Protein AF-A0AAQ3XQB6-F1 (afdb_monomer)

Nearest PDB structures (foldseek):
  7eru-assembly1_A-2  TM=9.457E-01  e=1.866E-09  Photobacterium phosphoreum
  7erv-assembly1_A-2  TM=9.422E-01  e=1.866E-09  Photobacterium phosphoreum
  8jik-assembly1_A-2  TM=8.721E-01  e=5.184E-07  Camellia sinensis
  3euc-assembly1_B  TM=5.688E-01  e=1.606E-01  Cupriavidus pinatubonensis JMP134
  5guy-assembly1_A  TM=4.975E-01  e=1.525E+00  Escherichia coli CFT073

Structure (mmCIF, N/CA/C/O backbone):
data_AF-A0AAQ3XQB6-F1
#
_entry.id   AF-A0AAQ3XQB6-F1
#
loop_
_atom_site.group_PDB
_atom_site.id
_atom_site.type_symbol
_atom_site.label_atom_id
_atom_site.label_alt_id
_atom_site.label_comp_id
_atom_site.label_asym_id
_atom_site.label_entity_id
_atom_site.label_seq_id
_atom_site.pdbx_PDB_ins_code
_atom_site.Cartn_x
_atom_site.Cartn_y
_atom_site.Cartn_z
_atom_site.occupancy
_atom_site.B_iso_or_equiv
_atom_site.auth_seq_id
_atom_site.auth_comp_id
_atom_site.auth_asym_id
_atom_site.auth_atom_id
_atom_site.pdbx_PDB_model_num
ATOM 1 N N . MET A 1 1 ? 6.986 4.059 16.365 1.00 82.88 1 MET A N 1
ATOM 2 C CA . MET A 1 1 ? 7.519 3.550 15.076 1.00 82.88 1 MET A CA 1
ATOM 3 C C . MET A 1 1 ? 7.438 2.037 15.131 1.00 82.88 1 MET A C 1
ATOM 5 O O . MET A 1 1 ? 7.882 1.470 16.123 1.00 82.88 1 MET A O 1
ATOM 9 N N . VAL A 1 2 ? 6.814 1.399 14.138 1.00 95.38 2 VAL A N 1
ATOM 10 C CA . VAL A 1 2 ? 6.580 -0.053 14.156 1.00 95.38 2 VAL A CA 1
ATOM 11 C C . VAL A 1 2 ? 7.836 -0.795 13.690 1.00 95.38 2 VAL A C 1
ATOM 13 O O . VAL A 1 2 ? 8.560 -0.307 12.825 1.00 95.38 2 VAL A O 1
ATOM 16 N N . ARG A 1 3 ? 8.134 -1.947 14.299 1.00 96.62 3 ARG A N 1
ATOM 17 C CA . ARG A 1 3 ? 9.284 -2.782 13.923 1.00 96.62 3 ARG A CA 1
ATOM 18 C C . ARG A 1 3 ? 9.046 -3.457 12.575 1.00 96.62 3 ARG A C 1
ATOM 20 O O . ARG A 1 3 ? 7.905 -3.733 12.219 1.00 96.62 3 ARG A O 1
ATOM 27 N N . SER A 1 4 ? 10.127 -3.800 11.882 1.00 96.19 4 SER A N 1
ATOM 28 C CA . SER A 1 4 ? 10.086 -4.660 10.700 1.00 96.19 4 SER A CA 1
ATOM 29 C C . SER A 1 4 ? 10.520 -6.089 11.022 1.00 96.19 4 SER A C 1
ATOM 31 O O . SER A 1 4 ? 11.261 -6.361 11.970 1.00 96.19 4 SER A O 1
ATOM 33 N N . GLN A 1 5 ? 10.032 -7.012 10.211 1.00 96.50 5 GLN A N 1
ATOM 34 C CA . GLN A 1 5 ? 10.426 -8.405 10.136 1.00 96.50 5 GLN A CA 1
ATOM 35 C C . GLN A 1 5 ? 11.776 -8.547 9.393 1.00 96.50 5 GLN A C 1
ATOM 37 O O . GLN A 1 5 ? 12.241 -7.611 8.724 1.00 96.50 5 GLN A O 1
ATOM 42 N N . PRO A 1 6 ? 12.438 -9.721 9.451 1.00 95.50 6 PRO A N 1
ATOM 43 C CA . PRO A 1 6 ? 13.700 -9.946 8.744 1.00 95.50 6 PRO A CA 1
ATOM 44 C C . PRO A 1 6 ? 13.627 -9.691 7.230 1.00 95.50 6 PRO A C 1
ATOM 46 O O . PRO A 1 6 ? 14.581 -9.136 6.683 1.00 95.50 6 PRO A O 1
ATOM 49 N N . ASN A 1 7 ? 12.494 -10.002 6.587 1.00 93.44 7 ASN A N 1
ATOM 50 C CA . ASN A 1 7 ? 12.225 -9.758 5.160 1.00 93.44 7 ASN A CA 1
ATOM 51 C C . ASN A 1 7 ? 11.973 -8.271 4.815 1.00 93.44 7 ASN A C 1
ATOM 53 O O . ASN A 1 7 ? 11.868 -7.932 3.644 1.00 93.44 7 ASN A O 1
ATOM 57 N N . GLY A 1 8 ? 11.903 -7.380 5.810 1.00 94.75 8 GLY A N 1
ATOM 58 C CA . GLY A 1 8 ? 11.664 -5.947 5.619 1.00 94.75 8 GLY A CA 1
ATOM 59 C C . GLY A 1 8 ? 10.200 -5.521 5.664 1.00 94.75 8 GLY A C 1
ATOM 60 O O . GLY A 1 8 ? 9.951 -4.325 5.656 1.00 94.75 8 GLY A O 1
ATOM 61 N N . GLU A 1 9 ? 9.267 -6.463 5.757 1.00 95.75 9 GLU A N 1
ATOM 62 C CA . GLU A 1 9 ? 7.842 -6.199 5.967 1.00 95.75 9 GLU A CA 1
ATOM 63 C C . GLU A 1 9 ? 7.572 -5.731 7.404 1.00 95.75 9 GLU A C 1
ATOM 65 O O . GLU A 1 9 ? 8.305 -6.078 8.332 1.00 95.75 9 GLU A O 1
ATOM 70 N N . ILE A 1 10 ? 6.510 -4.971 7.628 1.00 96.50 10 ILE A N 1
ATOM 71 C CA . ILE A 1 10 ? 6.066 -4.520 8.942 1.00 96.50 10 ILE A CA 1
ATOM 72 C C . ILE A 1 10 ? 5.746 -5.702 9.866 1.00 96.50 10 ILE A C 1
ATOM 74 O O . ILE A 1 10 ? 5.216 -6.738 9.463 1.00 96.50 10 ILE A O 1
ATOM 78 N N . SER A 1 11 ? 6.070 -5.568 11.150 1.00 97.62 11 SER A N 1
ATOM 79 C CA . SER A 1 11 ? 5.639 -6.513 12.178 1.00 97.62 11 SER A CA 1
ATOM 80 C C . SER A 1 11 ? 4.197 -6.214 12.583 1.00 97.62 11 SER A C 1
ATOM 82 O O . SER A 1 11 ? 3.927 -5.245 13.290 1.00 97.62 11 SER A O 1
ATOM 84 N N . TYR A 1 12 ? 3.279 -7.082 12.167 1.00 97.25 12 TYR A N 1
ATOM 85 C CA . TYR A 1 12 ? 1.851 -6.986 12.489 1.00 97.25 12 TYR A CA 1
ATOM 86 C C . TYR A 1 12 ? 1.558 -7.097 13.989 1.00 97.25 12 TYR A C 1
ATOM 88 O O . TYR A 1 12 ? 0.723 -6.363 14.508 1.00 97.25 12 TYR A O 1
ATOM 96 N N . ASP A 1 13 ? 2.293 -7.945 14.708 1.00 97.38 13 ASP A N 1
ATOM 97 C CA . ASP A 1 13 ? 2.136 -8.068 16.160 1.00 97.38 13 ASP A CA 1
ATOM 98 C C . ASP A 1 13 ? 2.548 -6.775 16.871 1.00 97.38 13 ASP A C 1
ATOM 100 O O . ASP A 1 13 ? 1.871 -6.311 17.788 1.00 97.38 13 ASP A O 1
ATOM 104 N N . HIS A 1 14 ? 3.643 -6.152 16.425 1.00 97.69 14 HIS A N 1
ATOM 105 C CA . HIS A 1 14 ? 4.081 -4.870 16.969 1.00 97.69 14 HIS A CA 1
ATOM 106 C C . HIS A 1 14 ? 3.151 -3.728 16.539 1.00 97.69 14 HIS A C 1
ATOM 108 O O . HIS A 1 14 ? 2.936 -2.800 17.311 1.00 97.69 14 HIS A O 1
ATOM 114 N N . LEU A 1 15 ? 2.563 -3.792 15.337 1.00 97.56 15 LEU A N 1
ATOM 115 C CA . LEU A 1 15 ? 1.522 -2.856 14.905 1.00 97.56 15 LEU A CA 1
ATOM 116 C C . LEU A 1 15 ? 0.316 -2.914 15.852 1.00 97.56 15 LEU A C 1
ATOM 118 O O . LEU A 1 15 ? -0.135 -1.871 16.313 1.00 97.56 15 LEU A O 1
ATOM 122 N N . ALA A 1 16 ? -0.162 -4.116 16.187 1.00 96.44 16 ALA A N 1
ATOM 123 C CA . ALA A 1 16 ? -1.271 -4.310 17.120 1.00 96.44 16 ALA A CA 1
ATOM 124 C C . ALA A 1 16 ? -0.968 -3.758 18.523 1.00 96.44 16 ALA A C 1
ATOM 126 O O . ALA A 1 16 ? -1.844 -3.172 19.155 1.00 96.44 16 ALA A O 1
ATOM 127 N N . GLN A 1 17 ? 0.264 -3.939 19.010 1.00 95.62 17 GLN A N 1
ATOM 128 C CA . GLN A 1 17 ? 0.698 -3.463 20.331 1.00 95.62 17 GLN A CA 1
ATOM 129 C C . GLN A 1 17 ? 0.788 -1.935 20.411 1.00 95.62 17 GLN A C 1
ATOM 131 O O . GLN A 1 17 ? 0.441 -1.352 21.435 1.00 95.62 17 GLN A O 1
ATOM 136 N N . GLU A 1 18 ? 1.242 -1.288 19.338 1.00 94.31 18 GLU A N 1
ATOM 137 C CA . GLU A 1 18 ? 1.405 0.171 19.272 1.00 94.31 18 GLU A CA 1
ATOM 138 C C . GLU A 1 18 ? 0.094 0.906 18.938 1.00 94.31 18 GLU A C 1
ATOM 140 O O . GLU A 1 18 ? -0.007 2.125 19.106 1.00 94.31 18 GLU A O 1
ATOM 145 N N . ALA A 1 19 ? -0.914 0.188 18.441 1.00 92.38 19 ALA A N 1
ATOM 146 C CA . ALA A 1 19 ? -2.190 0.755 18.038 1.00 92.38 19 ALA A CA 1
ATOM 147 C C . ALA A 1 19 ? -2.975 1.309 19.242 1.00 92.38 19 ALA A C 1
ATOM 149 O O . ALA A 1 19 ? -3.282 0.612 20.210 1.00 92.38 19 ALA A O 1
ATOM 150 N N . ALA A 1 20 ? -3.358 2.584 19.162 1.00 87.81 20 ALA A N 1
ATOM 151 C CA . ALA A 1 20 ? -4.144 3.248 20.196 1.00 87.81 20 ALA A CA 1
ATOM 152 C C . ALA A 1 20 ? -5.642 3.154 19.876 1.00 87.81 20 ALA A C 1
ATOM 154 O O . ALA A 1 20 ? -6.147 3.937 19.078 1.00 87.81 20 ALA A O 1
ATOM 155 N N . ARG A 1 21 ? -6.338 2.220 20.535 1.00 80.25 21 ARG A N 1
ATOM 156 C CA . ARG A 1 21 ? -7.736 1.828 20.253 1.00 80.25 21 ARG A CA 1
ATOM 157 C C . ARG A 1 21 ? -8.750 2.975 20.163 1.00 80.25 21 ARG A C 1
ATOM 159 O O . ARG A 1 21 ? -9.713 2.879 19.421 1.00 80.25 21 ARG A O 1
ATOM 166 N N . GLU A 1 22 ? -8.539 4.060 20.901 1.00 86.19 22 GLU A N 1
ATOM 167 C CA . GLU A 1 22 ? -9.476 5.193 20.975 1.00 86.19 22 GLU A CA 1
ATOM 168 C C . GLU A 1 22 ? -9.179 6.308 19.958 1.00 86.19 22 GLU A C 1
ATOM 170 O O . GLU A 1 22 ? -9.761 7.391 20.026 1.00 86.19 22 GLU A O 1
ATOM 175 N N . ARG A 1 23 ? -8.240 6.091 19.027 1.00 91.81 23 ARG A N 1
ATOM 176 C CA . ARG A 1 23 ? -7.843 7.091 18.028 1.00 91.81 23 ARG A CA 1
ATOM 177 C C . ARG A 1 23 ? -7.876 6.503 16.616 1.00 91.81 23 ARG A C 1
ATOM 179 O O . ARG A 1 23 ? -7.515 5.341 16.444 1.00 91.81 23 ARG A O 1
ATOM 186 N N . PRO A 1 24 ? -8.236 7.304 15.595 1.00 96.06 24 PRO A N 1
ATOM 187 C CA . PRO A 1 24 ? -8.034 6.918 14.205 1.00 96.06 24 PRO A CA 1
ATOM 188 C C . PRO A 1 24 ? -6.569 6.567 13.928 1.00 96.06 24 PRO A C 1
ATOM 190 O O . PRO A 1 24 ? -5.659 7.171 14.505 1.00 96.06 24 PRO A O 1
ATOM 193 N N . ALA A 1 25 ? -6.344 5.626 13.016 1.00 96.88 25 ALA A N 1
ATOM 194 C CA . ALA A 1 25 ? -5.012 5.214 12.595 1.00 96.88 25 ALA A CA 1
ATOM 195 C C . ALA A 1 25 ? -4.706 5.721 11.184 1.00 96.88 25 ALA A C 1
ATOM 197 O O . ALA A 1 25 ? -5.495 5.530 10.260 1.00 96.88 25 ALA A O 1
ATOM 198 N N . VAL A 1 26 ? -3.527 6.320 11.022 1.00 97.12 26 VAL A N 1
ATOM 199 C CA . VAL A 1 26 ? -2.917 6.600 9.719 1.00 97.12 26 VAL A CA 1
ATOM 200 C C . VAL A 1 26 ? -1.667 5.738 9.619 1.00 97.12 26 VAL A C 1
ATOM 202 O O . VAL A 1 26 ? -0.787 5.832 10.477 1.00 97.12 26 VAL A O 1
ATOM 205 N N . VAL A 1 27 ? -1.596 4.889 8.598 1.00 96.94 27 VAL A N 1
ATOM 206 C CA . VAL A 1 27 ? -0.470 3.980 8.363 1.00 96.94 27 VAL A CA 1
ATOM 207 C C . VAL A 1 27 ? 0.156 4.282 7.014 1.00 96.94 27 VAL A C 1
ATOM 209 O O . VAL A 1 27 ? -0.552 4.432 6.024 1.00 96.94 27 VAL A O 1
ATOM 212 N N . VAL A 1 28 ? 1.485 4.338 6.979 1.00 97.12 28 VAL A N 1
ATOM 213 C CA . VAL A 1 28 ? 2.261 4.288 5.738 1.00 97.12 28 VAL A CA 1
ATOM 214 C C . VAL A 1 28 ? 2.730 2.848 5.572 1.00 97.12 28 VAL A C 1
ATOM 216 O O . VAL A 1 28 ? 3.509 2.367 6.391 1.00 97.12 28 VAL A O 1
ATOM 219 N N . ALA A 1 29 ? 2.197 2.162 4.567 1.00 96.69 29 ALA A N 1
ATOM 220 C CA . ALA A 1 29 ? 2.589 0.820 4.172 1.00 96.69 29 ALA A CA 1
ATOM 221 C C . ALA A 1 29 ? 3.674 0.931 3.101 1.00 96.69 29 ALA A C 1
ATOM 223 O O . ALA A 1 29 ? 3.437 1.510 2.040 1.00 96.69 29 ALA A O 1
ATOM 224 N N . ASN A 1 30 ? 4.865 0.402 3.367 1.00 95.25 30 ASN A N 1
ATOM 225 C CA . ASN A 1 30 ? 5.948 0.415 2.394 1.00 95.25 30 ASN A CA 1
ATOM 226 C C . ASN A 1 30 ? 5.818 -0.791 1.464 1.00 95.25 30 ASN A C 1
ATOM 228 O O . ASN A 1 30 ? 6.016 -1.939 1.867 1.00 95.25 30 ASN A O 1
ATOM 232 N N . ILE A 1 31 ? 5.530 -0.534 0.193 1.00 93.50 31 ILE A N 1
ATOM 233 C CA . ILE A 1 31 ? 5.441 -1.566 -0.832 1.00 93.50 31 ILE A CA 1
ATOM 234 C C . ILE A 1 31 ? 6.747 -1.556 -1.629 1.00 93.50 31 ILE A C 1
ATOM 236 O O . ILE A 1 31 ? 6.847 -0.962 -2.700 1.00 93.50 31 ILE A O 1
ATOM 240 N N . GLY A 1 32 ? 7.772 -2.203 -1.079 1.00 88.44 32 GLY A N 1
ATOM 241 C CA . GLY A 1 32 ? 9.137 -2.139 -1.604 1.00 88.44 32 GLY A CA 1
ATOM 242 C C . GLY A 1 32 ? 10.002 -1.210 -0.759 1.00 88.44 32 GLY A C 1
ATOM 243 O O . GLY A 1 32 ? 10.269 -0.067 -1.116 1.00 88.44 32 GLY A O 1
ATOM 244 N N . THR A 1 33 ? 10.430 -1.693 0.408 1.00 84.88 33 THR A N 1
ATOM 245 C CA . THR A 1 33 ? 11.376 -0.950 1.253 1.00 84.88 33 THR A CA 1
ATOM 246 C C . THR A 1 33 ? 12.722 -0.776 0.552 1.00 84.88 33 THR A C 1
ATOM 248 O O . THR A 1 33 ? 13.279 -1.734 0.024 1.00 84.88 33 THR A O 1
ATOM 251 N N . THR A 1 34 ? 13.319 0.414 0.657 1.00 80.44 34 THR A N 1
ATOM 252 C CA . THR A 1 34 ? 14.537 0.810 -0.081 1.00 80.44 34 THR A CA 1
ATOM 253 C C . THR A 1 34 ? 15.707 -0.174 0.030 1.00 80.44 34 THR A C 1
ATOM 255 O O . THR A 1 34 ? 16.504 -0.299 -0.893 1.00 80.44 34 THR A O 1
ATOM 258 N N . MET A 1 35 ? 15.842 -0.858 1.171 1.00 85.75 35 MET A N 1
ATOM 259 C CA . MET A 1 35 ? 16.984 -1.741 1.437 1.00 85.75 35 MET A CA 1
ATOM 260 C C . MET A 1 35 ? 16.702 -3.224 1.189 1.00 85.75 35 MET A C 1
ATOM 262 O O . MET A 1 35 ? 17.641 -3.977 0.942 1.00 85.75 35 MET A O 1
ATOM 266 N N . LYS A 1 36 ? 15.451 -3.671 1.343 1.00 89.19 36 LYS A N 1
ATOM 267 C CA . LYS A 1 36 ? 15.102 -5.104 1.358 1.00 89.19 36 LYS A CA 1
ATOM 268 C C . LYS A 1 36 ? 14.048 -5.489 0.328 1.00 89.19 36 LYS A C 1
ATOM 270 O O . LYS A 1 36 ? 13.789 -6.678 0.182 1.00 89.19 36 LYS A O 1
ATOM 275 N N . GLU A 1 37 ? 13.415 -4.516 -0.324 1.00 88.06 37 GLU A N 1
ATOM 276 C CA . GLU A 1 37 ? 12.211 -4.725 -1.134 1.00 88.06 37 GLU A CA 1
ATOM 277 C C . GLU A 1 37 ? 11.099 -5.466 -0.370 1.00 88.06 37 GLU A C 1
ATOM 279 O O . GLU A 1 37 ? 10.259 -6.148 -0.955 1.00 88.06 37 GLU A O 1
ATOM 284 N N . GLY A 1 38 ? 11.090 -5.326 0.963 1.00 91.25 38 GLY A N 1
ATOM 285 C CA . GLY A 1 38 ? 10.012 -5.817 1.816 1.00 91.25 38 GLY A CA 1
ATOM 286 C C . GLY A 1 38 ? 8.708 -5.109 1.462 1.00 91.25 38 GLY A C 1
ATOM 287 O O . GLY A 1 38 ? 8.724 -3.906 1.195 1.00 91.25 38 GLY A O 1
ATOM 288 N N . ARG A 1 39 ? 7.607 -5.861 1.419 1.00 93.31 39 ARG A N 1
ATOM 289 C CA . ARG A 1 39 ? 6.294 -5.370 0.993 1.00 93.31 39 ARG A CA 1
ATOM 290 C C . ARG A 1 39 ? 5.297 -5.594 2.105 1.00 93.31 39 ARG A C 1
ATOM 292 O O . ARG A 1 39 ? 4.996 -6.740 2.425 1.00 93.31 39 ARG A O 1
ATOM 299 N N . ASP A 1 40 ? 4.818 -4.499 2.666 1.00 95.25 40 ASP A N 1
ATOM 300 C CA . ASP A 1 40 ? 3.725 -4.520 3.622 1.00 95.25 40 ASP A CA 1
ATOM 301 C C . ASP A 1 40 ? 2.433 -4.981 2.948 1.00 95.25 40 ASP A C 1
ATOM 303 O O . ASP A 1 40 ? 2.169 -4.657 1.792 1.00 95.25 40 ASP A O 1
ATOM 307 N N . ASP A 1 41 ? 1.615 -5.737 3.674 1.00 94.44 41 ASP A N 1
ATOM 308 C CA . ASP A 1 41 ? 0.299 -6.162 3.213 1.00 94.44 41 ASP A CA 1
ATOM 309 C C . ASP A 1 41 ? -0.763 -5.210 3.777 1.00 94.44 41 ASP A C 1
ATOM 311 O O . ASP A 1 41 ? -1.105 -5.241 4.965 1.00 94.44 41 ASP A O 1
ATOM 315 N N . THR A 1 42 ? -1.295 -4.347 2.912 1.00 95.31 42 THR A N 1
ATOM 316 C CA . THR A 1 4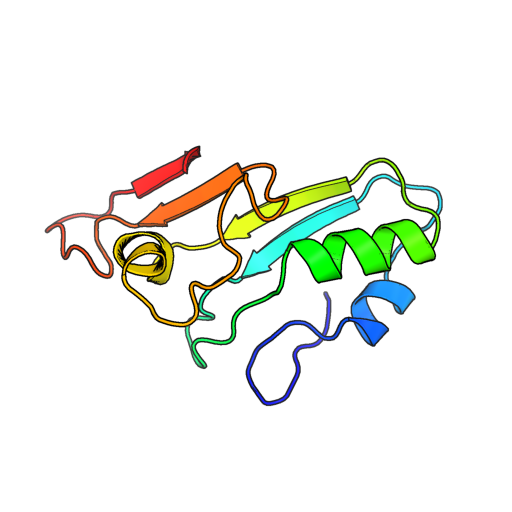2 ? -2.307 -3.336 3.248 1.00 95.31 42 THR A CA 1
ATOM 317 C C . THR A 1 42 ? -3.597 -3.950 3.794 1.00 95.31 42 THR A C 1
ATOM 319 O O . THR A 1 42 ? -4.185 -3.408 4.738 1.00 95.31 42 THR A O 1
ATOM 322 N N . LEU A 1 43 ? -4.018 -5.112 3.278 1.00 94.75 43 LEU A N 1
ATOM 323 C CA . LEU A 1 43 ? -5.192 -5.830 3.783 1.00 94.75 43 LEU A CA 1
ATOM 324 C C . LEU A 1 43 ? -4.937 -6.337 5.199 1.00 94.75 43 LEU A C 1
ATOM 326 O O . LEU A 1 43 ? -5.794 -6.197 6.077 1.00 94.75 43 LEU A O 1
ATOM 330 N N . LYS A 1 44 ? -3.742 -6.878 5.445 1.00 96.19 44 LYS A N 1
ATOM 331 C CA . LYS A 1 44 ? -3.363 -7.384 6.765 1.00 96.19 44 LYS A CA 1
ATOM 332 C C . LYS A 1 44 ? -3.187 -6.262 7.786 1.00 96.19 44 LYS A C 1
ATOM 334 O O . LYS A 1 44 ? -3.640 -6.413 8.917 1.00 96.19 44 LYS A O 1
ATOM 339 N N . ILE A 1 45 ? -2.621 -5.117 7.395 1.00 96.88 45 ILE A N 1
ATOM 340 C CA . ILE A 1 45 ? -2.576 -3.900 8.225 1.00 96.88 45 ILE A CA 1
ATOM 341 C C . ILE A 1 45 ? -3.989 -3.516 8.673 1.00 96.88 45 ILE A C 1
ATOM 343 O O . ILE A 1 45 ? -4.234 -3.330 9.867 1.00 96.88 45 ILE A O 1
ATOM 347 N N . ARG A 1 46 ? -4.934 -3.427 7.729 1.00 96.38 46 ARG A N 1
ATOM 348 C CA . ARG A 1 46 ? -6.328 -3.084 8.039 1.00 96.38 46 ARG A CA 1
ATOM 349 C C . ARG A 1 46 ? -6.974 -4.103 8.969 1.00 96.38 46 ARG A C 1
ATOM 351 O O . ARG A 1 46 ? -7.638 -3.696 9.918 1.00 96.38 46 ARG A O 1
ATOM 358 N N . ALA A 1 47 ? -6.787 -5.395 8.706 1.00 96.88 47 ALA A N 1
ATOM 359 C CA . ALA A 1 47 ? -7.335 -6.463 9.538 1.00 96.88 47 ALA A CA 1
ATOM 360 C C . ALA A 1 47 ? -6.833 -6.354 10.985 1.00 96.88 47 ALA A C 1
ATOM 362 O O . ALA A 1 47 ? -7.635 -6.290 11.909 1.00 96.88 47 ALA A O 1
ATOM 363 N N . VAL A 1 48 ? -5.520 -6.198 11.170 1.00 97.50 48 VAL A N 1
ATOM 364 C CA . VAL A 1 48 ? -4.891 -6.059 12.491 1.00 97.50 48 VAL A CA 1
ATOM 365 C C . VAL A 1 48 ? -5.435 -4.857 13.262 1.00 97.50 48 VAL A C 1
ATOM 367 O O . VAL A 1 48 ? -5.733 -4.968 14.449 1.00 97.50 48 VAL A O 1
ATOM 370 N N . LEU A 1 49 ? -5.586 -3.706 12.602 1.00 97.38 49 LEU A N 1
ATOM 371 C CA . LEU A 1 49 ? -6.111 -2.500 13.247 1.00 97.38 49 LEU A CA 1
ATOM 372 C C . LEU A 1 49 ? -7.598 -2.625 13.610 1.00 97.38 49 LEU A C 1
ATOM 374 O O . LEU A 1 49 ? -8.010 -2.144 14.667 1.00 97.38 49 LEU A O 1
ATOM 378 N N . ARG A 1 50 ? -8.391 -3.320 12.788 1.00 96.25 50 ARG A N 1
ATOM 379 C CA . ARG A 1 50 ? -9.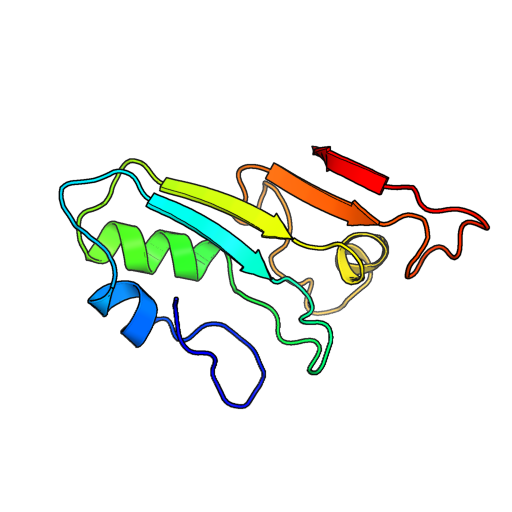790 -3.633 13.113 1.00 96.25 50 ARG A CA 1
ATOM 380 C C . ARG A 1 50 ? -9.903 -4.597 14.288 1.00 96.25 50 ARG A C 1
ATOM 382 O O . ARG A 1 50 ? -10.719 -4.361 15.172 1.00 96.25 50 ARG A O 1
ATOM 389 N N . ASP A 1 51 ? -9.057 -5.622 14.347 1.00 96.81 51 ASP A N 1
ATOM 390 C CA . ASP A 1 51 ? -9.067 -6.618 15.428 1.00 96.81 51 ASP A CA 1
ATOM 391 C C . ASP A 1 51 ? -8.758 -6.002 16.801 1.00 96.81 51 ASP A C 1
ATOM 393 O O . ASP A 1 51 ? -9.229 -6.483 17.833 1.00 96.81 51 ASP A O 1
ATOM 397 N N . VAL A 1 52 ? -8.001 -4.900 16.834 1.00 95.81 52 VAL A N 1
ATOM 398 C CA . VAL A 1 52 ? -7.762 -4.135 18.067 1.00 95.81 52 VAL A CA 1
ATOM 399 C C . VAL A 1 52 ? -8.810 -3.048 18.331 1.00 95.81 52 VAL A C 1
ATOM 401 O O . VAL A 1 52 ? -8.699 -2.365 19.345 1.00 95.81 52 VAL A O 1
ATOM 404 N N . GLY A 1 53 ? -9.840 -2.915 17.493 1.00 96.00 53 GLY A N 1
ATOM 405 C CA . GLY A 1 53 ? -10.984 -2.023 17.706 1.00 96.00 53 GLY A CA 1
ATOM 406 C C . GLY A 1 53 ? -10.863 -0.632 17.079 1.00 96.00 53 GLY A C 1
ATOM 407 O O . GLY A 1 53 ? -11.559 0.278 17.520 1.00 96.00 53 GLY A O 1
ATOM 408 N N . ILE A 1 54 ? -9.988 -0.437 16.087 1.00 96.81 54 ILE A N 1
ATOM 409 C CA . ILE A 1 54 ? -9.886 0.828 15.346 1.00 96.81 54 ILE A CA 1
ATOM 410 C C . ILE A 1 54 ? -10.689 0.718 14.049 1.00 96.81 54 ILE A C 1
ATOM 412 O O . ILE A 1 54 ? -10.309 -0.007 13.133 1.00 96.81 54 ILE A O 1
ATOM 416 N N . ASP A 1 55 ? -11.771 1.488 13.942 1.00 93.50 55 ASP A N 1
ATOM 417 C CA . ASP A 1 55 ? -12.609 1.509 12.734 1.00 93.50 55 ASP A CA 1
ATOM 418 C C . ASP A 1 55 ? -12.146 2.553 11.707 1.00 93.50 55 ASP A C 1
ATOM 420 O O . ASP A 1 55 ? -12.147 2.308 10.496 1.00 93.50 55 ASP A O 1
ATOM 424 N N . ALA A 1 56 ? -11.721 3.726 12.186 1.00 96.88 56 ALA A N 1
ATOM 425 C CA . ALA A 1 56 ? -11.243 4.823 11.352 1.00 96.88 56 ALA A CA 1
ATOM 426 C C . ALA A 1 56 ? -9.769 4.605 10.982 1.00 96.88 56 ALA A C 1
ATOM 428 O O . ALA A 1 56 ? -8.862 5.014 11.708 1.00 96.88 56 ALA A O 1
ATOM 429 N N . ILE A 1 57 ? -9.543 3.934 9.852 1.00 97.69 57 ILE A N 1
ATOM 430 C CA . ILE A 1 57 ? -8.214 3.571 9.350 1.00 97.69 57 ILE A CA 1
ATOM 431 C C . ILE A 1 57 ? -7.993 4.212 7.982 1.00 97.69 57 ILE A C 1
ATOM 433 O O . ILE A 1 57 ? -8.813 4.018 7.083 1.00 97.69 57 ILE A O 1
ATOM 437 N N . TYR A 1 58 ? -6.858 4.893 7.838 1.00 98.06 58 TYR A N 1
ATOM 438 C CA . TYR A 1 58 ? -6.305 5.361 6.573 1.00 98.06 58 TYR A CA 1
ATOM 439 C C . TYR A 1 58 ? -4.967 4.666 6.300 1.00 98.06 58 TYR A C 1
ATOM 441 O O . TYR A 1 58 ? -4.059 4.731 7.133 1.00 98.06 58 TYR A O 1
ATOM 449 N N . VAL A 1 59 ? -4.823 4.028 5.140 1.00 98.06 59 VAL A N 1
ATOM 450 C CA . VAL A 1 59 ? -3.587 3.364 4.706 1.00 98.06 59 VAL A CA 1
ATOM 451 C C . VAL A 1 59 ? -3.046 4.041 3.451 1.00 98.06 59 VAL A C 1
ATOM 453 O O . VAL A 1 59 ? -3.640 3.943 2.382 1.00 98.06 59 VAL A O 1
ATOM 456 N N . HIS A 1 60 ? -1.895 4.699 3.568 1.00 98.19 60 HIS A N 1
ATOM 457 C CA . HIS A 1 60 ? -1.120 5.154 2.419 1.00 98.19 60 HIS A CA 1
ATOM 458 C C . HIS A 1 60 ? -0.200 4.032 1.942 1.00 98.19 60 HIS A C 1
ATOM 460 O O . HIS A 1 60 ? 0.607 3.532 2.723 1.00 98.19 60 HIS A O 1
ATOM 466 N N . SER A 1 61 ? -0.295 3.664 0.671 1.00 97.50 61 SER A N 1
ATOM 467 C CA . SER A 1 61 ? 0.626 2.746 0.008 1.00 97.50 61 SER A CA 1
ATOM 468 C C . SER A 1 61 ? 1.791 3.536 -0.583 1.00 97.50 61 SER A C 1
ATOM 470 O O . SER A 1 61 ? 1.645 4.217 -1.599 1.00 97.50 61 SER A O 1
ATOM 472 N N . ASP A 1 62 ? 2.956 3.473 0.056 1.00 96.94 62 ASP A N 1
ATOM 473 C CA . ASP A 1 62 ? 4.195 3.996 -0.512 1.00 96.94 62 ASP A CA 1
AT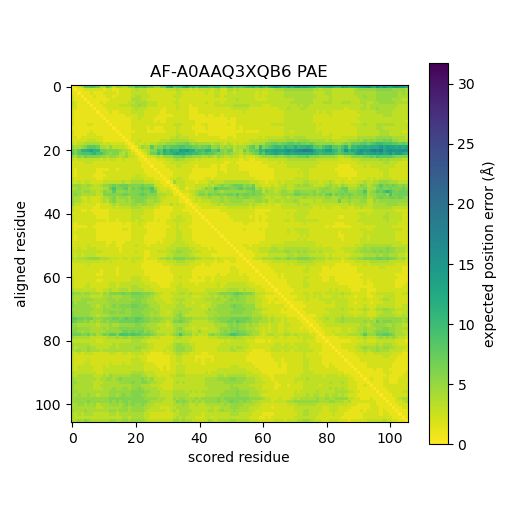OM 474 C C . ASP A 1 62 ? 4.793 2.943 -1.448 1.00 96.94 62 ASP A C 1
ATOM 476 O O . ASP A 1 62 ? 5.544 2.057 -1.032 1.00 96.94 62 ASP A O 1
ATOM 480 N N . ALA A 1 63 ? 4.399 3.025 -2.717 1.00 95.94 63 ALA A N 1
ATOM 481 C CA . ALA A 1 63 ? 4.849 2.155 -3.793 1.00 95.94 63 ALA A CA 1
ATOM 482 C C . ALA A 1 63 ? 5.768 2.910 -4.771 1.00 95.94 63 ALA A C 1
ATOM 484 O O . ALA A 1 63 ? 5.713 2.663 -5.979 1.00 95.94 63 ALA A O 1
ATOM 485 N N . ALA A 1 64 ? 6.600 3.831 -4.262 1.00 95.94 64 ALA A N 1
ATOM 486 C CA . ALA A 1 64 ? 7.481 4.685 -5.061 1.00 95.94 64 ALA A CA 1
ATOM 487 C C . ALA A 1 64 ? 8.197 3.908 -6.182 1.00 95.94 64 ALA A C 1
ATOM 489 O O . ALA A 1 64 ?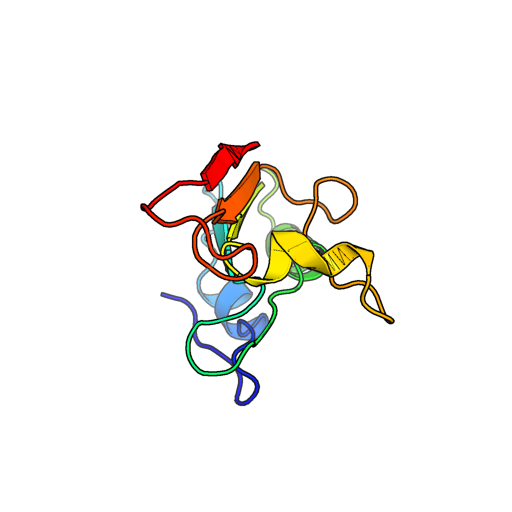 8.046 4.255 -7.358 1.00 95.94 64 ALA A O 1
ATOM 490 N N . LEU A 1 65 ? 8.860 2.801 -5.829 1.00 93.81 65 LEU A N 1
ATOM 491 C CA . LEU A 1 65 ? 9.591 1.986 -6.794 1.00 93.81 65 LEU A CA 1
ATOM 492 C C . LEU A 1 65 ? 8.670 0.989 -7.489 1.00 93.81 65 LEU A C 1
ATOM 494 O O . LEU A 1 65 ? 8.620 0.927 -8.720 1.00 93.81 65 LEU A O 1
ATOM 498 N N . CYS A 1 66 ? 7.978 0.161 -6.699 1.00 91.44 66 CYS A N 1
ATOM 499 C CA . CYS A 1 66 ? 7.310 -1.017 -7.236 1.00 91.44 66 CYS A CA 1
ATOM 500 C C . CYS A 1 66 ? 5.967 -0.728 -7.903 1.00 91.44 66 CYS A C 1
ATOM 502 O O . CYS A 1 66 ? 5.547 -1.501 -8.761 1.00 91.44 66 CYS A O 1
ATOM 504 N N . GLY A 1 67 ? 5.316 0.392 -7.583 1.00 92.69 67 GLY A N 1
ATOM 505 C CA . GLY A 1 67 ? 3.993 0.733 -8.102 1.00 92.69 67 GLY A CA 1
ATOM 506 C C . GLY A 1 67 ? 3.954 0.799 -9.629 1.00 92.69 67 GLY A C 1
ATOM 507 O O . GLY A 1 67 ? 2.962 0.407 -10.236 1.00 92.69 67 GLY A O 1
ATOM 508 N N . ALA A 1 68 ? 5.064 1.183 -10.266 1.00 93.31 68 ALA A N 1
ATOM 509 C CA . ALA A 1 68 ? 5.180 1.242 -11.723 1.00 93.31 68 ALA A CA 1
ATOM 510 C C . ALA A 1 68 ? 5.145 -0.134 -12.418 1.00 93.31 68 ALA A C 1
ATOM 512 O O . ALA A 1 68 ? 4.810 -0.208 -13.600 1.00 93.31 68 ALA A O 1
ATOM 513 N N . TYR A 1 69 ? 5.499 -1.217 -11.719 1.00 92.25 69 TYR A N 1
ATOM 514 C CA . TYR A 1 69 ? 5.594 -2.565 -12.296 1.00 92.25 69 TYR A CA 1
ATOM 515 C C . TYR A 1 69 ? 4.840 -3.645 -11.508 1.00 92.25 69 TYR A C 1
ATOM 517 O O . TYR A 1 69 ? 4.807 -4.797 -11.940 1.00 92.25 69 TYR A O 1
ATOM 525 N N . ALA A 1 70 ? 4.202 -3.301 -10.386 1.00 90.94 70 ALA A N 1
ATOM 526 C CA . ALA A 1 70 ? 3.504 -4.229 -9.498 1.00 90.94 70 ALA A CA 1
ATOM 527 C C . ALA A 1 70 ? 2.473 -5.100 -10.234 1.00 90.94 70 ALA A C 1
ATOM 529 O O . ALA A 1 70 ? 2.432 -6.312 -10.027 1.00 90.94 70 ALA A O 1
ATOM 530 N N . ALA A 1 71 ? 1.702 -4.508 -11.152 1.00 89.44 71 ALA A N 1
ATOM 531 C CA . ALA A 1 71 ? 0.687 -5.206 -11.944 1.00 89.44 71 ALA A CA 1
ATOM 532 C C . ALA A 1 71 ? 1.255 -6.279 -12.896 1.00 89.44 71 ALA A C 1
ATOM 534 O O . ALA A 1 71 ? 0.506 -7.123 -13.381 1.00 89.44 71 ALA A O 1
ATOM 535 N N . LEU A 1 72 ? 2.563 -6.253 -13.170 1.00 92.62 72 LEU A N 1
ATOM 536 C CA . LEU A 1 72 ? 3.246 -7.211 -14.044 1.00 92.62 72 LEU A CA 1
ATOM 537 C C . LEU A 1 72 ? 3.828 -8.408 -13.274 1.00 92.62 72 LEU A C 1
ATOM 539 O O . LEU A 1 72 ? 4.314 -9.355 -13.891 1.00 92.62 72 LEU A O 1
ATOM 543 N N . LEU A 1 73 ? 3.821 -8.368 -11.938 1.00 90.38 73 LEU A N 1
ATOM 544 C CA . LEU A 1 73 ? 4.377 -9.427 -11.099 1.00 90.38 73 LEU A CA 1
ATOM 545 C C . LEU A 1 73 ? 3.373 -10.561 -10.870 1.00 90.38 73 LEU A C 1
ATOM 547 O O . LEU A 1 73 ? 2.165 -10.346 -10.798 1.00 90.38 73 LEU A O 1
ATOM 551 N N . SER A 1 74 ? 3.901 -11.772 -10.679 1.00 90.94 74 SER A N 1
ATOM 552 C CA . SER A 1 74 ? 3.129 -12.946 -10.272 1.00 90.94 74 SER A CA 1
ATOM 553 C C . SER A 1 74 ? 3.806 -13.634 -9.075 1.00 90.94 74 SER A C 1
ATOM 555 O O . SER A 1 74 ? 4.920 -14.138 -9.236 1.00 90.94 74 SER A O 1
ATOM 557 N N . PRO A 1 75 ? 3.161 -13.691 -7.895 1.00 88.31 75 PRO A N 1
ATOM 558 C CA . PRO A 1 75 ? 1.861 -13.087 -7.589 1.00 88.31 75 PRO A CA 1
ATOM 559 C C . PRO A 1 75 ? 1.919 -11.548 -7.590 1.00 88.31 75 PRO A C 1
ATOM 561 O O . PRO A 1 75 ? 2.960 -10.956 -7.290 1.00 88.31 75 PRO A O 1
ATOM 564 N N . ARG A 1 76 ? 0.790 -10.906 -7.919 1.00 89.81 76 ARG A N 1
ATOM 565 C CA . ARG A 1 76 ? 0.644 -9.446 -7.837 1.00 89.81 76 ARG A CA 1
ATOM 566 C C . ARG A 1 76 ? 0.698 -9.029 -6.358 1.00 89.81 76 ARG A C 1
ATOM 568 O O . ARG A 1 76 ? -0.083 -9.574 -5.577 1.00 89.81 76 ARG A O 1
ATOM 575 N N . PRO A 1 77 ? 1.592 -8.110 -5.951 1.00 86.75 77 PRO A N 1
ATOM 576 C CA . PRO A 1 77 ? 1.602 -7.597 -4.585 1.00 86.75 77 PRO A CA 1
ATOM 577 C C . PRO A 1 77 ? 0.342 -6.770 -4.288 1.00 86.75 77 PRO A C 1
ATOM 579 O O . PRO A 1 77 ? -0.281 -6.235 -5.202 1.00 86.75 77 PRO A O 1
ATOM 582 N N . HIS A 1 78 ? -0.007 -6.665 -3.007 1.00 89.56 78 HIS A N 1
ATOM 583 C CA . HIS A 1 78 ? -1.097 -5.818 -2.527 1.00 89.56 78 HIS A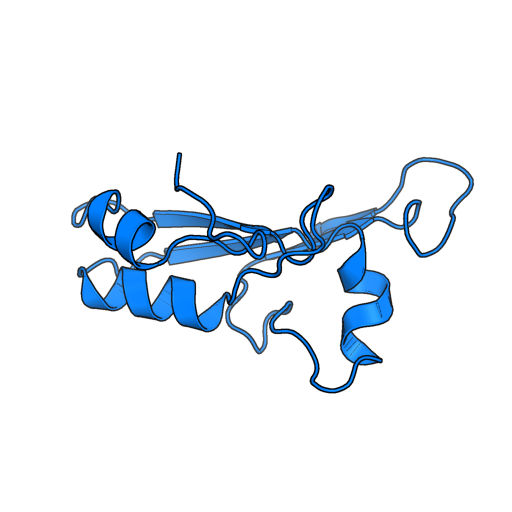 CA 1
ATOM 584 C C . HIS A 1 78 ? -0.611 -4.369 -2.455 1.00 89.56 78 HIS A C 1
ATOM 586 O O . HIS A 1 78 ? 0.223 -4.054 -1.610 1.00 89.56 78 HIS A O 1
ATOM 592 N N . VAL A 1 79 ? -1.045 -3.515 -3.384 1.00 87.88 79 VAL A N 1
ATOM 593 C CA . VAL A 1 79 ? -0.461 -2.168 -3.550 1.00 87.88 79 VAL A CA 1
ATOM 594 C C . VAL A 1 79 ? -1.488 -1.064 -3.752 1.00 87.88 79 VAL A C 1
ATOM 596 O O . VAL A 1 79 ? -1.167 0.096 -3.503 1.00 87.88 79 VAL A O 1
ATOM 599 N N . ASP A 1 80 ? -2.677 -1.394 -4.254 1.00 92.75 80 ASP A N 1
ATOM 600 C CA . ASP A 1 80 ? -3.617 -0.414 -4.795 1.00 92.75 80 ASP A CA 1
ATOM 601 C C . ASP A 1 80 ? -4.947 -0.383 -4.025 1.00 92.75 80 ASP A C 1
ATOM 603 O O . ASP A 1 80 ? -5.119 -0.999 -2.971 1.00 92.75 80 ASP A O 1
ATOM 607 N N . PHE A 1 81 ? -5.900 0.390 -4.542 1.00 95.75 81 PHE A N 1
ATOM 608 C CA . PHE A 1 81 ? -7.214 0.584 -3.933 1.00 95.75 81 PHE A CA 1
ATOM 609 C C . PHE A 1 81 ? -8.016 -0.716 -3.782 1.00 95.75 81 PHE A C 1
ATOM 611 O O . PHE A 1 81 ? -8.803 -0.841 -2.843 1.00 95.75 81 PHE A O 1
ATOM 618 N N . ALA A 1 82 ? -7.821 -1.700 -4.668 1.00 93.88 82 ALA A N 1
ATOM 619 C CA . ALA A 1 82 ? -8.474 -3.003 -4.546 1.00 93.88 82 ALA A CA 1
ATOM 620 C C . ALA A 1 82 ? -7.926 -3.807 -3.355 1.00 93.88 82 ALA A C 1
ATOM 622 O O . ALA A 1 82 ? -8.619 -4.678 -2.830 1.00 93.88 82 ALA A O 1
ATOM 623 N N . ASP A 1 83 ? -6.722 -3.467 -2.890 1.00 93.81 83 ASP A N 1
ATOM 624 C CA . ASP A 1 83 ? -6.049 -4.084 -1.749 1.00 93.81 83 ASP A CA 1
ATOM 625 C C . ASP A 1 83 ? -6.214 -3.278 -0.450 1.00 93.81 83 ASP A C 1
ATOM 627 O O . ASP A 1 83 ? -5.539 -3.524 0.552 1.00 93.81 83 ASP A O 1
ATOM 631 N N . GLY A 1 84 ? -7.116 -2.296 -0.436 1.00 93.75 84 GLY A N 1
ATOM 632 C CA . GLY A 1 84 ? -7.449 -1.534 0.764 1.00 93.75 84 GLY A CA 1
ATOM 633 C C . GLY A 1 84 ? -6.501 -0.378 1.086 1.00 93.75 84 GLY A C 1
ATOM 634 O O . GLY A 1 84 ? -6.575 0.140 2.204 1.00 93.75 84 GLY A O 1
ATOM 635 N N . ALA A 1 85 ? -5.646 0.038 0.146 1.00 96.94 85 ALA A N 1
ATOM 636 C CA . ALA A 1 85 ? -4.991 1.340 0.223 1.00 96.94 85 ALA A CA 1
ATOM 637 C C . ALA A 1 85 ? -6.018 2.468 0.014 1.00 96.94 85 ALA A C 1
ATOM 639 O O . ALA A 1 85 ? -6.921 2.355 -0.812 1.00 96.94 85 ALA A O 1
ATOM 640 N N . ASP A 1 86 ? -5.864 3.561 0.755 1.00 98.19 86 ASP A N 1
ATOM 641 C CA . ASP A 1 86 ? -6.681 4.774 0.645 1.00 98.19 86 ASP A CA 1
ATOM 642 C C . ASP A 1 86 ? -5.995 5.850 -0.218 1.00 98.19 86 ASP A C 1
ATOM 644 O O . ASP A 1 86 ? -6.648 6.774 -0.698 1.00 98.19 86 ASP A O 1
ATOM 648 N N . SER A 1 87 ? -4.682 5.731 -0.422 1.00 98.31 87 SER A N 1
ATOM 649 C CA . SER A 1 87 ? -3.910 6.500 -1.404 1.00 98.31 87 SER A CA 1
ATOM 650 C C . SER A 1 87 ? -2.636 5.769 -1.805 1.00 98.31 87 SER A C 1
ATOM 652 O O . SER A 1 87 ? -2.164 4.898 -1.068 1.00 98.31 87 SER A O 1
ATOM 654 N N . VAL A 1 88 ? -2.062 6.136 -2.954 1.00 97.44 88 VAL A N 1
ATOM 655 C CA . VAL A 1 88 ? -0.876 5.473 -3.517 1.00 97.44 88 VAL A CA 1
ATOM 656 C C . VAL A 1 88 ? 0.182 6.467 -4.019 1.00 97.44 88 VAL A C 1
ATOM 658 O O . VAL A 1 88 ? -0.088 7.320 -4.860 1.00 97.44 88 VAL A O 1
ATOM 661 N N . THR A 1 89 ? 1.397 6.268 -3.508 1.00 97.62 89 THR A N 1
ATOM 662 C CA . THR A 1 89 ? 2.743 6.669 -3.959 1.00 97.62 89 THR A CA 1
ATOM 663 C C . THR A 1 89 ? 3.295 6.016 -5.234 1.00 97.62 89 THR A C 1
ATOM 665 O O . THR A 1 89 ? 3.557 4.822 -5.151 1.00 97.62 89 THR A O 1
ATOM 668 N N . VAL A 1 90 ? 3.568 6.687 -6.364 1.00 96.94 90 VAL A N 1
ATOM 669 C CA . VAL A 1 90 ? 4.455 6.116 -7.416 1.00 96.94 90 VAL A CA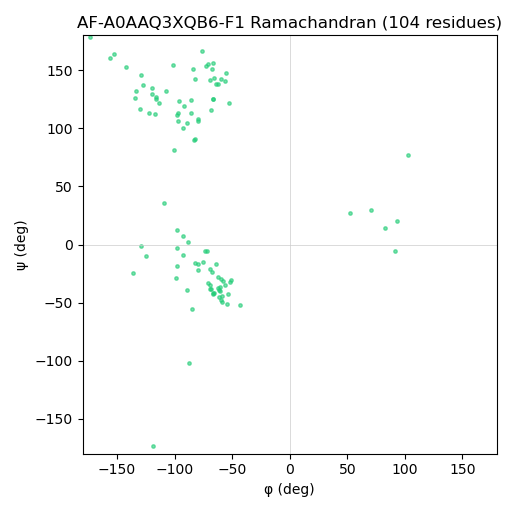 1
ATOM 670 C C . VAL A 1 90 ? 5.490 7.130 -7.911 1.00 96.94 90 VAL A C 1
ATOM 672 O O . VAL A 1 90 ? 5.135 8.245 -8.289 1.00 96.94 90 VAL A O 1
ATOM 675 N N . SER A 1 91 ? 6.766 6.738 -7.992 1.00 97.00 91 SER A N 1
ATOM 676 C CA . SER A 1 91 ? 7.862 7.573 -8.500 1.00 97.00 91 SER A CA 1
ATOM 677 C C . SER A 1 91 ? 8.156 7.292 -9.975 1.00 97.00 91 SER A C 1
ATOM 679 O O . SER A 1 91 ? 8.503 6.183 -10.375 1.00 97.00 91 SER A O 1
ATOM 681 N N . GLY A 1 92 ? 8.104 8.331 -10.811 1.00 96.56 92 GLY A N 1
ATOM 682 C CA . GLY A 1 92 ? 8.429 8.235 -12.240 1.00 96.56 92 GLY A CA 1
ATOM 683 C C . GLY A 1 92 ? 9.931 8.240 -12.545 1.00 96.56 92 GLY A C 1
ATOM 684 O O . GLY A 1 92 ? 10.348 7.852 -13.632 1.00 96.56 92 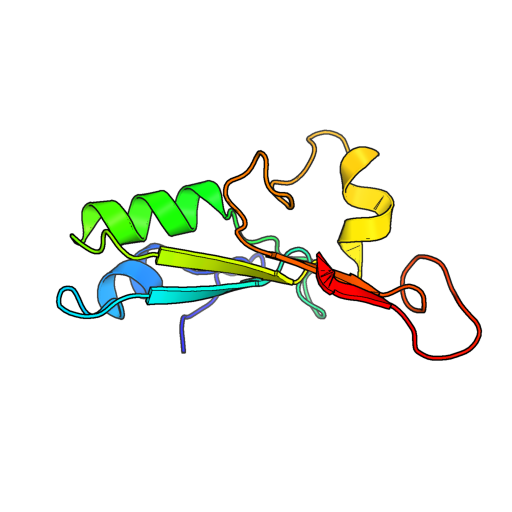GLY A O 1
ATOM 685 N N . HIS A 1 93 ? 10.759 8.664 -11.595 1.00 96.25 93 HIS A N 1
ATOM 686 C CA . HIS A 1 93 ? 12.215 8.729 -11.751 1.00 96.25 93 HIS A CA 1
ATOM 687 C C . HIS A 1 93 ? 12.954 7.525 -11.160 1.00 96.25 93 HIS A C 1
ATOM 689 O O . HIS A 1 93 ? 14.170 7.437 -11.292 1.00 96.25 93 HIS A O 1
ATOM 695 N N . GLU A 1 94 ? 12.227 6.603 -10.528 1.00 93.31 94 GLU A N 1
ATOM 696 C CA . GL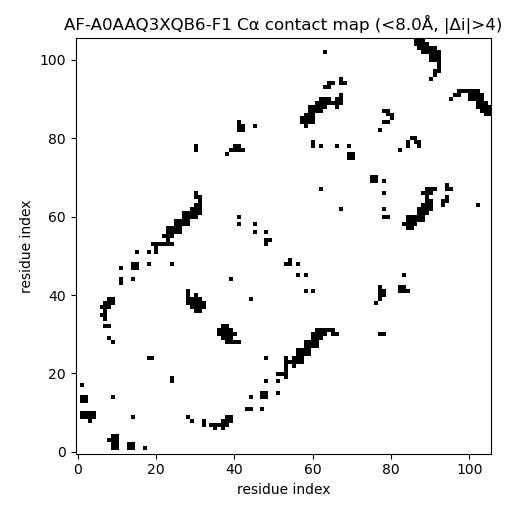U A 1 94 ? 12.787 5.355 -10.022 1.00 93.31 94 GLU A CA 1
ATOM 697 C C . GLU A 1 94 ? 12.752 4.297 -11.130 1.00 93.31 94 GLU A C 1
ATOM 699 O O . GLU A 1 94 ? 13.555 4.367 -12.058 1.00 93.31 94 GLU A O 1
ATOM 704 N N . PHE A 1 95 ? 11.803 3.356 -11.115 1.00 94.50 95 PHE A N 1
ATOM 705 C CA . PHE A 1 95 ? 11.786 2.267 -12.100 1.00 94.50 95 PHE A CA 1
ATOM 706 C C . PHE A 1 95 ? 11.637 2.752 -13.552 1.00 94.50 95 PHE A C 1
ATOM 708 O O . PHE A 1 95 ? 12.282 2.225 -14.454 1.00 94.50 95 PHE A O 1
ATOM 715 N N . LEU A 1 96 ? 10.802 3.770 -13.789 1.00 94.88 96 LEU A N 1
ATOM 716 C CA . LEU A 1 96 ? 10.553 4.305 -15.134 1.00 94.88 96 LEU A CA 1
ATOM 717 C C . LEU A 1 96 ? 11.711 5.169 -15.671 1.00 94.88 96 LEU A C 1
ATOM 719 O O . LEU A 1 96 ? 11.761 5.434 -16.871 1.00 94.88 96 LEU A O 1
ATOM 723 N N . GLY A 1 97 ? 12.644 5.595 -14.811 1.00 96.12 97 GLY A N 1
ATOM 724 C CA . GLY A 1 97 ? 13.884 6.255 -15.225 1.00 96.12 97 GLY A CA 1
ATOM 725 C C . GLY A 1 97 ? 13.728 7.670 -15.793 1.00 96.12 97 GLY A C 1
ATOM 726 O O . GLY A 1 97 ? 14.530 8.082 -16.633 1.00 96.12 97 GLY A O 1
ATOM 727 N N . ALA A 1 98 ? 12.715 8.435 -15.373 1.00 97.69 98 ALA A N 1
ATOM 728 C CA . ALA A 1 98 ? 12.597 9.835 -15.778 1.00 97.69 98 ALA A CA 1
ATOM 729 C C . ALA A 1 98 ? 13.864 10.646 -15.409 1.00 97.69 98 ALA A C 1
ATOM 731 O O . ALA A 1 98 ? 14.400 10.501 -14.311 1.00 97.69 98 ALA A O 1
ATOM 732 N N . PRO A 1 99 ? 14.325 11.568 -16.277 1.00 95.88 99 PRO A N 1
ATOM 733 C CA . PRO A 1 99 ? 15.601 12.274 -16.103 1.00 95.88 99 PRO A CA 1
ATOM 734 C C . PRO A 1 99 ? 15.597 13.320 -14.975 1.00 95.88 99 PRO A C 1
ATOM 736 O O . PRO A 1 99 ? 16.622 13.946 -14.709 1.00 95.88 99 PRO A O 1
ATOM 739 N N . ARG A 1 100 ? 14.443 13.567 -14.344 1.00 97.25 100 ARG A N 1
ATOM 740 C CA . ARG A 1 100 ? 14.271 14.463 -13.194 1.00 97.25 100 ARG A CA 1
ATOM 741 C C . ARG A 1 100 ? 13.246 13.869 -12.224 1.00 97.25 100 ARG A C 1
ATOM 743 O O . ARG A 1 100 ? 12.342 13.185 -12.703 1.00 97.25 100 ARG A O 1
ATOM 750 N N . PRO A 1 101 ? 13.324 14.184 -10.915 1.00 97.44 101 PRO A N 1
ATOM 751 C CA . PRO A 1 101 ? 12.337 13.736 -9.943 1.00 97.44 101 PRO A CA 1
ATOM 752 C C . PRO A 1 101 ? 10.904 14.081 -10.354 1.00 97.44 101 PRO A C 1
ATOM 754 O O . PRO A 1 101 ? 10.567 15.244 -10.579 1.00 97.44 101 PRO A O 1
ATOM 757 N N . CYS A 1 102 ? 10.072 13.051 -10.461 1.00 97.81 102 CYS A N 1
ATOM 758 C CA . CYS A 1 102 ? 8.638 13.137 -10.714 1.00 97.81 102 CYS A CA 1
ATOM 759 C C . CYS A 1 102 ? 7.920 11.920 -10.114 1.00 97.81 102 CYS A C 1
ATOM 761 O O . CYS A 1 102 ? 8.561 10.910 -9.805 1.00 97.81 102 CYS A O 1
ATOM 763 N N . GLY A 1 103 ? 6.599 12.016 -9.968 1.00 97.06 103 GLY A N 1
ATOM 764 C CA . GLY A 1 103 ? 5.754 10.957 -9.427 1.00 97.06 103 GLY A CA 1
ATOM 765 C C . GLY A 1 103 ? 4.267 11.290 -9.531 1.00 97.06 103 GLY A C 1
ATOM 766 O O . GLY A 1 103 ? 3.897 12.361 -10.018 1.00 97.06 103 GLY A O 1
ATOM 767 N N . ILE A 1 104 ? 3.436 10.355 -9.086 1.00 97.12 104 ILE A N 1
ATOM 768 C CA . ILE A 1 104 ? 1.977 10.450 -9.035 1.00 97.12 104 ILE A CA 1
ATOM 769 C C . ILE A 1 104 ? 1.543 10.115 -7.606 1.00 97.12 104 ILE A C 1
ATOM 771 O O . ILE A 1 104 ? 2.059 9.164 -7.023 1.00 97.12 104 ILE A O 1
ATOM 775 N N . VAL A 1 105 ? 0.592 10.885 -7.077 1.00 97.38 105 VAL A N 1
ATOM 776 C CA . VAL A 1 105 ? -0.169 10.545 -5.869 1.00 97.38 105 VAL A CA 1
ATOM 777 C C . VAL A 1 105 ? -1.625 10.381 -6.290 1.00 97.38 105 VAL A C 1
ATOM 779 O O . VAL A 1 105 ? -2.161 11.270 -6.959 1.00 97.38 105 VAL A O 1
ATOM 782 N N . LEU A 1 106 ? -2.228 9.246 -5.943 1.00 95.38 106 LEU A N 1
ATOM 783 C CA . LEU A 1 106 ? -3.627 8.909 -6.224 1.00 95.38 106 LEU A CA 1
ATOM 784 C C . LEU A 1 106 ? -4.400 8.697 -4.927 1.00 95.38 106 LEU A C 1
ATOM 786 O O . LEU A 1 106 ? -3.787 8.152 -3.980 1.00 95.38 106 LEU A O 1
#

Mean predicted aligned error: 3.04 Å

Foldseek 3Di:
DFDADPLRETDLVSLLVPADQVDADEEEFECQDPPRNYGYQLLSSCVSNVVSNHPRYAYEFACQAPVVCQVVDVVRGQGDVVSPHPKYWYWCCHNVNDVDTDTDID

Solvent-accessible surface area (backbone atoms only — not comparable to full-atom values): 5863 Å² total; per-residue (Å²): 135,72,52,60,42,96,65,45,21,67,29,63,70,49,42,52,70,71,54,58,51,93,44,73,46,79,43,81,35,43,30,44,32,96,88,59,58,8,54,28,51,41,54,56,54,51,50,45,41,43,77,62,57,29,81,55,70,44,32,34,20,41,14,37,53,40,54,83,52,36,88,77,42,86,79,59,69,56,57,44,65,92,33,56,25,74,30,33,35,30,33,41,35,51,73,73,55,41,98,54,93,46,65,51,80,86

Secondary structure (DSSP, 8-state):
-PPBPTTS-B-HHHHHHH--TTS-EEEEEEBS-TTT--B--HHHHHHHHHHTT---EEEEEE-TTGGGTGGGSSSPPS-SGGGT-SEEEEETTTTT--SS--EEE-

Radius of gyration: 14.08 Å; Cα contacts (8 Å, |Δi|>4): 223; chains: 1; bounding box: 30×28×37 Å

Sequence (106 aa):
MVRSQPNGEISYDHLAQEAARERPAVVVANIGTTMKEGRDDTLKIRAVLRDVGIDAIYVHSDAALCGAYAALLSPRPHVDFADGADSVTVSGHEFLGAPRPCGIVL

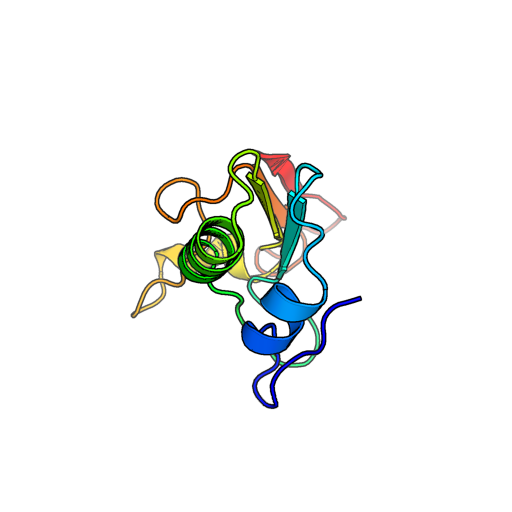pLDDT: mean 94.29, std 3.89, range [80.25, 98.31]